Protein AF-A0A9D2P610-F1 (afdb_monomer_lite)

pLDDT: mean 73.9, std 18.73, range [40.88, 97.75]

Foldseek 3Di:
DQLVVQVVVQVVVQVVQVVVCVVVVHDGPGDDRDDPVVVLVVVLLVVLVDPDDLVVSCVVSVDPDCVVSVVSNVVVVDVVNVVVVVVVVVVVVVD

Secondary structure (DSSP, 8-state):
-HHHHHHHHHHHHHHHHHHHHHHHTS---------HHHHHHHHHHHHHHTT--HHHHHHHHT-S-SHHHHHHHHHHS-HHHHHHHHHHHHHHTT-

Radius of gyration: 20.63 Å; chains: 1; bounding box: 45×30×59 Å

InterPro domains:
  IPR002104 Integrase, catalytic domain [PF00589] (20-78)
  IPR002104 Integrase, catalytic domain [PS51898] (1-87)
  IPR011010 DNA breaking-rejoining enzyme, catalytic core [SSF56349] (25-82)
  IPR013762 Integrase-like, catalytic domain superfamily [G3DSA:1.10.443.10] (1-92)

Structure (mmCIF, N/CA/C/O backbone):
data_AF-A0A9D2P610-F1
#
_entry.id   AF-A0A9D2P610-F1
#
loop_
_atom_site.group_PDB
_atom_site.id
_atom_site.type_symbol
_atom_site.label_atom_id
_atom_site.label_alt_id
_atom_site.label_comp_id
_atom_site.label_asym_id
_atom_site.label_entity_id
_atom_site.label_seq_id
_atom_site.pdbx_PDB_ins_code
_atom_site.Cartn_x
_atom_site.Cartn_y
_atom_site.Cartn_z
_atom_site.occupancy
_atom_site.B_iso_or_equiv
_atom_site.auth_seq_id
_atom_site.auth_comp_id
_atom_site.auth_asym_id
_atom_site.auth_atom_id
_atom_site.pdbx_PDB_model_num
ATOM 1 N N . THR A 1 1 ? 8.682 11.841 7.289 1.00 86.38 1 THR A N 1
ATOM 2 C CA . THR A 1 1 ? 9.119 10.983 6.159 1.00 86.38 1 THR A CA 1
ATOM 3 C C . THR A 1 1 ? 7.902 10.353 5.497 1.00 86.38 1 THR A C 1
ATOM 5 O O . THR A 1 1 ? 6.857 10.298 6.133 1.00 86.38 1 THR A O 1
ATOM 8 N N . VAL A 1 2 ? 8.001 9.865 4.253 1.00 89.06 2 VAL A N 1
ATOM 9 C CA . VAL A 1 2 ? 6.859 9.251 3.531 1.00 89.06 2 VAL A CA 1
ATOM 10 C C . VAL A 1 2 ? 6.216 8.110 4.334 1.00 89.06 2 VAL A C 1
ATOM 12 O O . VAL A 1 2 ? 5.002 8.072 4.488 1.00 89.06 2 VAL A O 1
ATOM 15 N N . ASN A 1 3 ? 7.025 7.245 4.954 1.00 90.25 3 ASN A N 1
ATOM 16 C CA . ASN A 1 3 ? 6.527 6.165 5.817 1.00 90.25 3 ASN A CA 1
ATOM 17 C C . ASN A 1 3 ? 5.720 6.663 7.024 1.00 90.25 3 ASN A C 1
ATOM 19 O O . ASN A 1 3 ? 4.776 6.001 7.440 1.00 90.25 3 ASN A O 1
ATOM 23 N N . PHE A 1 4 ? 6.079 7.814 7.593 1.00 93.38 4 PHE A N 1
ATOM 24 C CA . PHE A 1 4 ? 5.328 8.399 8.704 1.00 93.38 4 PHE A CA 1
ATOM 25 C C . PHE A 1 4 ? 3.933 8.847 8.256 1.00 93.38 4 PHE A C 1
ATOM 27 O O . PHE A 1 4 ? 2.949 8.550 8.924 1.00 93.38 4 PHE A O 1
ATOM 34 N N . ILE A 1 5 ? 3.846 9.489 7.088 1.00 95.38 5 ILE A N 1
ATOM 35 C CA . ILE A 1 5 ? 2.569 9.917 6.504 1.00 95.38 5 ILE A CA 1
ATOM 36 C C . ILE A 1 5 ? 1.689 8.695 6.212 1.00 95.38 5 ILE A C 1
ATOM 38 O O . ILE A 1 5 ? 0.541 8.661 6.640 1.00 95.38 5 ILE A O 1
ATOM 42 N N . LEU A 1 6 ? 2.244 7.661 5.568 1.00 94.81 6 LEU A N 1
ATOM 43 C CA . LEU A 1 6 ? 1.520 6.419 5.265 1.00 94.81 6 LEU A CA 1
ATOM 44 C C . LEU A 1 6 ? 0.971 5.740 6.525 1.00 94.81 6 LEU A C 1
ATOM 46 O O . LEU A 1 6 ? -0.185 5.332 6.542 1.00 94.81 6 LEU A O 1
ATOM 50 N N . ARG A 1 7 ? 1.764 5.669 7.603 1.00 94.94 7 ARG A N 1
ATOM 51 C CA . ARG A 1 7 ? 1.302 5.119 8.889 1.00 94.94 7 ARG A CA 1
ATOM 52 C C . ARG A 1 7 ? 0.133 5.909 9.470 1.00 94.94 7 ARG A C 1
ATOM 54 O O . ARG A 1 7 ? -0.810 5.297 9.957 1.00 94.94 7 ARG A O 1
ATOM 61 N N . ASN A 1 8 ? 0.181 7.239 9.407 1.00 96.62 8 ASN A N 1
ATOM 62 C CA . ASN A 1 8 ? -0.903 8.078 9.919 1.00 96.62 8 ASN A CA 1
ATOM 63 C C . ASN A 1 8 ? -2.185 7.924 9.094 1.00 96.62 8 ASN A C 1
ATOM 65 O O . ASN A 1 8 ? -3.263 7.878 9.674 1.00 96.62 8 ASN A O 1
ATOM 69 N N . ILE A 1 9 ? -2.068 7.790 7.770 1.00 96.38 9 ILE A N 1
ATOM 70 C CA . ILE A 1 9 ? -3.213 7.535 6.885 1.00 96.38 9 ILE A CA 1
ATOM 71 C C . ILE A 1 9 ? -3.858 6.184 7.212 1.00 96.38 9 ILE A C 1
ATOM 73 O O . ILE A 1 9 ? -5.065 6.129 7.429 1.00 96.38 9 ILE A O 1
ATOM 77 N N . VAL A 1 10 ? -3.062 5.109 7.299 1.00 96.88 10 VAL A N 1
ATOM 78 C CA . VAL A 1 10 ? -3.565 3.766 7.648 1.00 96.88 10 VAL A CA 1
ATOM 79 C C . VAL A 1 10 ? -4.240 3.782 9.018 1.00 96.88 10 VAL A C 1
ATOM 81 O O . VAL A 1 10 ? -5.329 3.242 9.171 1.00 96.88 10 VAL A O 1
ATOM 84 N N . LYS A 1 11 ? -3.629 4.450 10.003 1.00 96.75 11 LYS A N 1
ATOM 85 C CA . LYS A 1 11 ? -4.203 4.585 11.344 1.00 96.75 11 LYS A CA 1
ATOM 86 C C . LYS A 1 11 ? -5.556 5.303 11.314 1.00 96.75 11 LYS A C 1
ATOM 88 O O . LYS A 1 11 ? -6.514 4.773 11.860 1.00 96.75 11 LYS A O 1
ATOM 93 N N . ALA A 1 12 ? -5.632 6.465 10.665 1.00 97.38 12 ALA A N 1
ATOM 94 C CA . ALA A 1 12 ? -6.860 7.252 10.592 1.00 97.38 12 ALA A CA 1
ATOM 95 C C . ALA A 1 12 ? -7.995 6.479 9.901 1.00 97.38 12 ALA A C 1
ATOM 97 O O . ALA A 1 12 ? -9.115 6.453 10.404 1.00 97.38 12 ALA A O 1
ATOM 98 N N . TYR A 1 13 ? -7.691 5.793 8.794 1.00 97.75 13 TYR A N 1
ATOM 99 C CA . TYR A 1 13 ? -8.666 4.945 8.110 1.00 97.75 13 TYR A CA 1
ATOM 100 C C . TYR A 1 13 ? -9.141 3.794 9.002 1.00 97.75 13 TYR A C 1
ATOM 102 O O . TYR A 1 13 ? -10.342 3.577 9.118 1.00 97.75 13 TYR A O 1
ATOM 110 N N . ASN A 1 14 ? -8.224 3.068 9.652 1.00 97.50 14 ASN A N 1
ATOM 111 C CA . ASN A 1 14 ? -8.588 1.924 10.492 1.00 97.50 14 ASN A CA 1
ATOM 112 C C . ASN A 1 14 ? -9.417 2.358 11.710 1.00 97.50 14 ASN A C 1
ATOM 114 O O . ASN A 1 14 ? -10.321 1.637 12.124 1.00 97.50 14 ASN A O 1
ATOM 118 N N . GLU A 1 15 ? -9.150 3.535 12.280 1.00 97.38 15 GLU A N 1
ATOM 119 C CA . GLU A 1 15 ? -9.974 4.111 13.349 1.00 97.38 15 GLU A CA 1
ATOM 120 C C . GLU A 1 15 ? -11.401 4.414 12.861 1.00 97.38 15 GLU A C 1
ATOM 122 O O . GLU A 1 15 ? -12.368 3.982 13.491 1.00 97.38 15 GLU A O 1
ATOM 127 N N . GLU A 1 16 ? -11.548 5.083 11.713 1.00 97.44 16 GLU A N 1
ATOM 128 C CA . GLU A 1 16 ? -12.858 5.378 11.116 1.00 97.44 16 GLU A CA 1
ATOM 129 C C . GLU A 1 16 ? -13.631 4.100 10.756 1.00 97.44 16 GLU A C 1
ATOM 131 O O . GLU A 1 16 ? -14.826 3.969 11.041 1.00 97.44 16 GLU A O 1
ATOM 136 N N . GLU A 1 17 ? -12.939 3.136 10.155 1.00 97.50 17 GLU A N 1
ATOM 137 C CA . GLU A 1 17 ? -13.498 1.860 9.734 1.00 97.50 17 GLU A CA 1
ATOM 138 C C . GLU A 1 17 ? -13.979 1.026 10.922 1.00 97.50 17 GLU A C 1
ATOM 140 O O . GLU A 1 17 ? -15.061 0.444 10.865 1.00 97.50 17 GLU A O 1
ATOM 145 N N . ASN A 1 18 ? -13.240 1.025 12.031 1.00 96.75 18 ASN A N 1
ATOM 146 C CA . ASN A 1 18 ? -13.665 0.354 13.255 1.00 96.75 18 ASN A CA 1
ATOM 147 C C . ASN A 1 18 ? -14.963 0.954 13.815 1.00 96.75 18 ASN A C 1
ATOM 149 O O . ASN A 1 18 ? -15.870 0.216 14.211 1.00 96.75 18 ASN A O 1
ATOM 153 N N . GLU A 1 19 ? -15.100 2.280 13.816 1.00 97.38 19 GLU A N 1
ATOM 154 C CA . GLU A 1 19 ? -16.332 2.940 14.260 1.00 97.38 19 GLU A CA 1
ATOM 155 C C . GLU A 1 19 ? -17.506 2.692 13.298 1.00 97.38 19 GLU A C 1
ATOM 157 O O . GLU A 1 19 ? -18.645 2.475 13.726 1.00 97.38 19 GLU A O 1
ATOM 162 N N . ARG A 1 20 ? -17.251 2.660 11.986 1.00 97.44 20 ARG A N 1
ATOM 163 C CA . ARG A 1 20 ? -18.251 2.289 10.974 1.00 97.44 20 ARG A CA 1
ATOM 164 C C . ARG A 1 20 ? -18.714 0.839 11.136 1.00 97.44 20 ARG A C 1
ATOM 166 O O . ARG A 1 20 ? -19.916 0.598 11.233 1.00 97.44 20 ARG A O 1
ATOM 173 N N . ALA A 1 21 ? -17.784 -0.101 11.260 1.00 97.19 21 ALA A N 1
ATOM 174 C CA . ALA A 1 21 ? -18.077 -1.521 11.406 1.00 97.19 21 ALA A CA 1
ATOM 175 C C . ALA A 1 21 ? -18.892 -1.826 12.674 1.00 97.19 21 ALA A C 1
ATOM 177 O O . ALA A 1 21 ? -19.835 -2.618 12.620 1.00 97.19 21 ALA A O 1
ATOM 178 N N . LYS A 1 22 ? -18.608 -1.137 13.793 1.00 96.62 22 LYS A N 1
ATOM 179 C CA . LYS A 1 22 ? -19.417 -1.218 15.024 1.00 96.62 22 LYS A CA 1
ATOM 180 C C . LYS A 1 22 ? -20.861 -0.769 14.798 1.00 96.62 22 LYS A C 1
ATOM 182 O O . LYS A 1 22 ? -21.783 -1.465 15.224 1.00 96.62 22 LYS A O 1
ATOM 187 N N . ARG A 1 23 ? -21.067 0.370 14.122 1.00 96.69 23 ARG A N 1
ATOM 188 C CA . ARG A 1 23 ? -22.412 0.895 13.808 1.00 96.69 23 ARG A CA 1
ATOM 189 C C . ARG A 1 23 ? -23.199 -0.056 12.909 1.00 96.69 23 ARG A C 1
ATOM 191 O O . ARG A 1 23 ? -24.384 -0.273 13.136 1.00 96.69 23 ARG A O 1
ATOM 198 N N . GLU A 1 24 ? -22.523 -0.658 11.940 1.00 97.12 24 GLU A N 1
ATOM 199 C CA . GLU A 1 24 ? -23.107 -1.588 10.967 1.00 97.12 24 GLU A CA 1
ATOM 200 C C . GLU A 1 24 ? -23.171 -3.042 11.470 1.00 97.12 24 GLU A C 1
ATOM 202 O O . GLU A 1 24 ? -23.689 -3.911 10.773 1.00 97.12 24 GLU A O 1
ATOM 207 N N . ARG A 1 25 ? -22.675 -3.324 12.686 1.00 96.00 25 ARG A N 1
ATOM 208 C CA . ARG A 1 25 ? -22.582 -4.672 13.282 1.00 96.00 25 ARG A CA 1
ATOM 209 C C . ARG A 1 25 ? -21.888 -5.694 12.374 1.00 96.00 25 ARG A C 1
ATOM 211 O O . ARG A 1 25 ? -22.252 -6.871 12.356 1.00 96.00 25 ARG A O 1
ATOM 218 N N . ARG A 1 26 ? -20.865 -5.254 11.646 1.00 97.50 26 ARG A N 1
ATOM 219 C CA . ARG A 1 26 ? -20.022 -6.108 10.802 1.00 97.50 26 ARG A CA 1
ATOM 220 C C . ARG A 1 26 ? -18.594 -6.160 11.331 1.00 97.50 26 ARG A C 1
ATOM 222 O O . ARG A 1 26 ? -18.220 -5.422 12.241 1.00 97.50 26 ARG A O 1
ATOM 229 N N . LYS A 1 27 ? -17.787 -7.050 10.756 1.00 96.19 27 LYS A N 1
ATOM 230 C CA . LYS A 1 27 ? -16.344 -7.070 11.015 1.00 96.19 27 LYS A CA 1
ATOM 231 C C . LYS A 1 27 ? -15.675 -5.876 10.315 1.00 96.19 27 LYS A C 1
ATOM 233 O O . LYS A 1 27 ? -16.090 -5.561 9.198 1.00 96.19 27 LYS A O 1
ATOM 238 N N . PRO A 1 28 ? -14.682 -5.230 10.949 1.00 96.12 28 PRO A N 1
ATOM 239 C CA . PRO A 1 28 ? -13.929 -4.146 10.332 1.00 96.12 28 PRO A CA 1
ATOM 240 C C . PRO A 1 28 ? -13.040 -4.665 9.197 1.00 96.12 28 PRO A C 1
ATOM 242 O O . PRO A 1 28 ? -12.435 -5.732 9.302 1.00 96.12 28 PRO A O 1
ATOM 245 N N . GLU A 1 29 ? -12.970 -3.891 8.120 1.00 96.69 29 GLU A N 1
ATOM 246 C CA . GLU A 1 29 ? -12.117 -4.112 6.953 1.00 96.69 29 GLU A CA 1
ATOM 247 C C . GLU A 1 29 ? -10.901 -3.186 7.027 1.00 96.69 29 GLU A C 1
ATOM 249 O O . GLU A 1 29 ? -10.823 -2.149 6.373 1.00 96.69 29 GLU A O 1
ATOM 254 N N . GLU A 1 30 ? -9.951 -3.538 7.888 1.00 95.88 30 GLU A N 1
ATOM 255 C CA . GLU A 1 30 ? -8.777 -2.706 8.141 1.00 95.88 30 GLU A CA 1
ATOM 256 C C . GLU A 1 30 ? -7.787 -2.717 6.970 1.00 95.88 30 GLU A C 1
ATOM 258 O O . GLU A 1 30 ? -7.524 -3.746 6.339 1.00 95.88 30 GLU A O 1
ATOM 263 N N . LEU A 1 31 ? -7.158 -1.567 6.725 1.00 95.75 31 LEU A N 1
ATOM 264 C CA . LEU A 1 31 ? -6.009 -1.493 5.841 1.00 95.75 31 LEU A CA 1
ATOM 265 C C . LEU A 1 31 ? -4.805 -2.203 6.474 1.00 95.75 31 LEU A C 1
ATOM 267 O O . LEU A 1 31 ? -4.511 -2.002 7.662 1.00 95.75 31 LEU A O 1
ATOM 271 N N . PRO 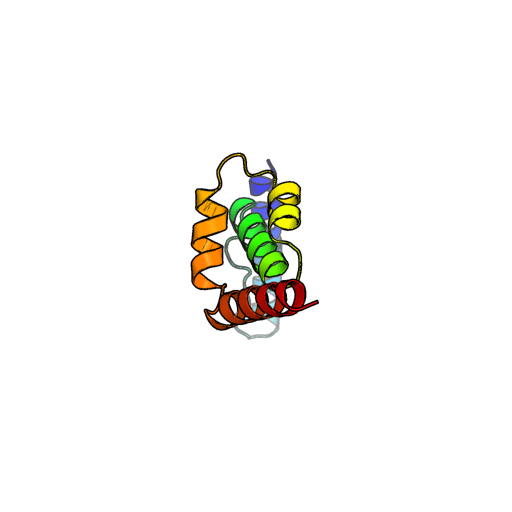A 1 32 ? -4.056 -2.981 5.673 1.00 94.12 32 PRO A N 1
ATOM 272 C CA . PRO A 1 32 ? -2.839 -3.629 6.129 1.00 94.12 32 PRO A CA 1
ATOM 273 C C . PRO A 1 32 ? -1.715 -2.608 6.349 1.00 94.12 32 PRO A C 1
ATOM 275 O O . PRO A 1 32 ? -1.814 -1.424 6.019 1.00 94.12 32 PRO A O 1
ATOM 278 N N . HIS A 1 33 ? -0.585 -3.081 6.872 1.00 92.56 33 HIS A N 1
ATOM 279 C CA . HIS A 1 33 ? 0.608 -2.253 6.983 1.00 92.56 33 HIS A CA 1
ATOM 280 C C . HIS A 1 33 ? 1.135 -1.837 5.600 1.00 92.56 33 HIS A C 1
ATOM 282 O O . HIS A 1 33 ? 1.534 -2.680 4.798 1.00 92.56 33 HIS A O 1
ATOM 288 N N . ILE A 1 34 ? 1.207 -0.526 5.352 1.00 93.38 34 ILE A N 1
ATOM 289 C CA . ILE A 1 34 ? 1.749 0.048 4.115 1.00 93.38 34 ILE A CA 1
ATOM 290 C C . ILE A 1 34 ? 3.044 0.806 4.423 1.00 93.38 34 ILE A C 1
ATOM 292 O O . ILE A 1 34 ? 3.133 1.585 5.375 1.00 93.38 34 ILE A O 1
ATOM 296 N N . SER A 1 35 ? 4.052 0.609 3.574 1.00 91.50 35 SER A N 1
ATOM 297 C CA . SER A 1 35 ? 5.298 1.376 3.583 1.00 91.50 35 SER A CA 1
ATOM 298 C C . SER A 1 35 ? 5.674 1.812 2.170 1.00 91.50 35 SER A C 1
ATOM 300 O O . SER A 1 35 ? 5.269 1.196 1.184 1.00 91.50 35 SER A O 1
ATOM 302 N N . ALA A 1 36 ? 6.502 2.847 2.058 1.00 86.56 36 ALA A N 1
ATOM 303 C CA . ALA A 1 36 ? 7.034 3.321 0.784 1.00 86.56 36 ALA A CA 1
ATOM 304 C C . ALA A 1 36 ? 7.794 2.217 0.028 1.00 86.56 36 ALA A C 1
ATOM 306 O O . ALA A 1 36 ? 7.779 2.187 -1.199 1.00 86.56 36 ALA A O 1
ATOM 307 N N . HIS A 1 37 ? 8.421 1.282 0.750 1.00 85.94 37 HIS A N 1
ATOM 308 C CA . HIS A 1 37 ? 9.105 0.140 0.147 1.00 85.94 37 HIS A CA 1
ATOM 309 C C . HIS A 1 37 ? 8.117 -0.863 -0.469 1.00 85.94 37 HIS A C 1
ATOM 311 O O . HIS A 1 37 ? 8.321 -1.302 -1.596 1.00 85.94 37 HIS A O 1
ATOM 317 N N . ILE A 1 38 ? 7.008 -1.158 0.220 1.00 85.75 38 ILE A N 1
ATOM 318 C CA . ILE A 1 38 ? 5.933 -2.023 -0.299 1.00 85.75 38 ILE A CA 1
ATOM 319 C C . ILE A 1 38 ? 5.289 -1.398 -1.544 1.00 85.75 38 ILE A C 1
ATOM 321 O O . ILE A 1 38 ? 5.057 -2.088 -2.536 1.00 85.75 38 ILE A O 1
ATOM 325 N N . LEU A 1 39 ? 5.051 -0.083 -1.525 1.00 85.75 39 LEU A N 1
ATOM 326 C CA . LEU A 1 39 ? 4.503 0.633 -2.680 1.00 85.75 39 LEU A CA 1
ATOM 327 C C . LEU A 1 39 ? 5.455 0.594 -3.880 1.00 85.75 39 LEU A C 1
ATOM 329 O O . LEU A 1 39 ? 5.005 0.371 -5.001 1.00 85.75 39 LEU A O 1
ATOM 333 N N . ARG A 1 40 ? 6.768 0.740 -3.652 1.00 82.00 40 ARG A N 1
ATOM 334 C CA . ARG A 1 40 ? 7.787 0.598 -4.703 1.00 82.00 40 ARG A CA 1
ATOM 335 C C . ARG A 1 40 ? 7.769 -0.802 -5.319 1.00 82.00 40 ARG A C 1
ATOM 337 O O . ARG A 1 40 ? 7.771 -0.913 -6.539 1.00 82.00 40 ARG A O 1
ATOM 344 N N . HIS A 1 41 ? 7.704 -1.855 -4.504 1.00 82.31 41 HIS A N 1
ATOM 345 C CA . HIS A 1 41 ? 7.584 -3.229 -5.011 1.00 82.31 41 HIS A CA 1
ATOM 346 C C . HIS A 1 41 ? 6.304 -3.437 -5.817 1.00 82.31 41 HIS A C 1
ATOM 348 O O . HIS A 1 41 ? 6.362 -3.946 -6.929 1.00 82.31 41 HIS A O 1
ATOM 354 N N . THR A 1 42 ? 5.171 -2.947 -5.313 1.00 82.12 42 THR A N 1
ATOM 355 C CA . THR A 1 42 ? 3.878 -3.037 -6.013 1.00 82.12 42 THR A CA 1
ATOM 356 C C . THR A 1 42 ? 3.920 -2.333 -7.371 1.00 82.12 42 THR A C 1
ATOM 358 O O . THR A 1 42 ? 3.431 -2.866 -8.365 1.00 82.12 42 THR A O 1
ATOM 361 N N . ALA A 1 43 ? 4.525 -1.143 -7.435 1.00 79.19 43 ALA A N 1
ATOM 362 C CA . ALA A 1 43 ? 4.705 -0.410 -8.686 1.00 79.19 43 ALA A CA 1
ATOM 363 C C . ALA A 1 43 ? 5.602 -1.178 -9.670 1.00 79.19 43 ALA A C 1
ATOM 365 O O . ALA A 1 43 ? 5.287 -1.241 -10.855 1.00 79.19 43 ALA A O 1
ATOM 366 N N . CYS A 1 44 ? 6.675 -1.805 -9.177 1.00 71.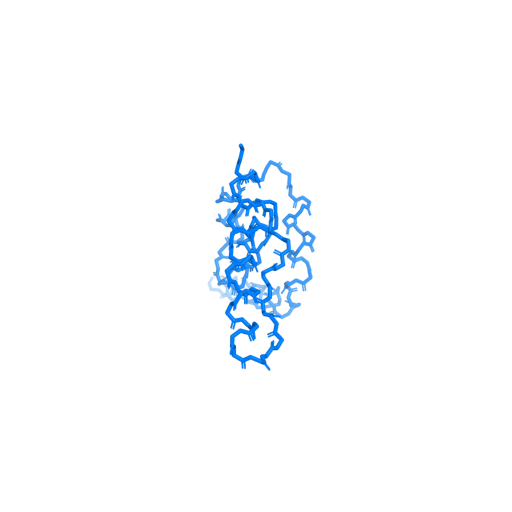81 44 CYS A N 1
ATOM 367 C CA . CYS A 1 44 ? 7.570 -2.638 -9.978 1.00 71.81 44 CYS A CA 1
ATOM 368 C C . CYS A 1 44 ? 6.831 -3.817 -10.624 1.00 71.81 44 CYS A C 1
ATOM 370 O O . CYS A 1 44 ? 6.915 -3.997 -11.835 1.00 71.81 44 CYS A O 1
ATOM 372 N N . THR A 1 45 ? 6.071 -4.579 -9.829 1.00 75.31 45 THR A N 1
ATOM 373 C CA . THR A 1 45 ? 5.290 -5.728 -10.311 1.00 75.31 45 THR A CA 1
ATOM 374 C C . THR A 1 45 ? 4.276 -5.302 -11.368 1.00 75.31 45 THR A C 1
ATOM 376 O O . THR A 1 45 ? 4.245 -5.886 -12.443 1.00 75.31 45 THR A O 1
ATOM 379 N N . ARG A 1 46 ? 3.516 -4.225 -11.127 1.00 76.75 46 ARG A N 1
ATOM 380 C CA . ARG A 1 46 ? 2.533 -3.723 -12.104 1.00 76.75 46 ARG A CA 1
ATOM 381 C C . ARG A 1 46 ? 3.169 -3.251 -13.411 1.00 76.75 46 ARG A C 1
ATOM 383 O O . ARG A 1 46 ?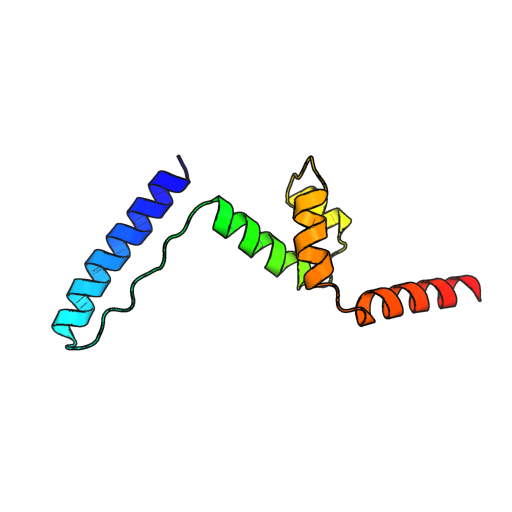 2.592 -3.449 -14.472 1.00 76.75 46 ARG A O 1
ATOM 390 N N . MET A 1 47 ? 4.348 -2.630 -13.346 1.00 70.50 47 MET A N 1
ATOM 391 C CA . MET A 1 47 ? 5.096 -2.243 -14.548 1.00 70.50 47 MET A CA 1
ATOM 392 C C . MET A 1 47 ? 5.652 -3.456 -15.302 1.00 70.50 47 MET A C 1
ATOM 394 O O . MET A 1 47 ? 5.698 -3.432 -16.527 1.00 70.50 47 MET A O 1
ATOM 398 N N . ALA A 1 48 ? 6.043 -4.516 -14.591 1.00 65.25 48 ALA A N 1
ATOM 399 C CA . ALA A 1 48 ? 6.483 -5.773 -15.194 1.00 65.25 48 ALA A CA 1
ATOM 400 C C . ALA A 1 48 ? 5.338 -6.557 -15.868 1.00 65.25 48 ALA A C 1
ATOM 402 O O . ALA A 1 48 ? 5.575 -7.266 -16.844 1.00 65.25 48 ALA A O 1
ATOM 403 N N . GLU A 1 49 ? 4.113 -6.437 -15.348 1.00 68.06 49 GLU A N 1
ATOM 404 C CA . GLU A 1 49 ? 2.898 -7.031 -15.928 1.00 68.06 49 GLU A CA 1
ATOM 405 C C . GLU A 1 49 ? 2.459 -6.333 -17.223 1.00 68.06 49 GLU A C 1
ATOM 407 O O . GLU A 1 49 ? 1.819 -6.945 -18.077 1.00 68.06 49 GLU A O 1
ATOM 412 N N . THR A 1 50 ? 2.811 -5.058 -17.396 1.00 66.19 50 THR A N 1
ATOM 413 C CA . THR A 1 50 ? 2.630 -4.353 -18.667 1.00 66.19 50 THR A CA 1
ATOM 414 C C . THR A 1 50 ? 3.759 -4.708 -19.629 1.00 66.19 50 THR A C 1
ATOM 416 O O . THR A 1 50 ? 4.893 -4.896 -19.202 1.00 66.19 50 THR A O 1
ATOM 419 N N . ASP A 1 51 ? 3.479 -4.778 -20.933 1.00 60.97 51 ASP A N 1
ATOM 420 C CA . ASP A 1 51 ? 4.439 -5.170 -21.985 1.00 60.97 51 ASP A CA 1
ATOM 421 C C . ASP A 1 51 ? 5.511 -4.082 -22.261 1.00 60.97 51 ASP A C 1
ATOM 423 O O . ASP A 1 51 ? 5.901 -3.813 -23.394 1.00 60.97 51 ASP A O 1
ATOM 427 N N . LEU A 1 52 ? 5.946 -3.390 -21.205 1.00 59.91 52 LEU A N 1
ATOM 428 C CA . LEU A 1 52 ? 6.981 -2.371 -21.211 1.00 59.91 52 LEU A CA 1
ATOM 429 C C . LEU A 1 52 ? 8.358 -3.026 -21.310 1.00 59.91 52 LEU A C 1
ATOM 431 O O . LEU A 1 52 ? 8.659 -4.009 -20.630 1.00 59.91 52 LEU A O 1
ATOM 435 N N . ASP A 1 53 ? 9.219 -2.415 -22.123 1.00 63.12 53 ASP A N 1
ATOM 436 C CA . ASP A 1 53 ? 10.631 -2.767 -22.204 1.00 63.12 53 ASP A CA 1
ATOM 437 C C . ASP A 1 53 ? 11.269 -2.669 -20.808 1.00 63.12 53 ASP A C 1
ATOM 439 O O . ASP A 1 53 ? 11.197 -1.650 -20.112 1.00 63.12 53 ASP A O 1
ATOM 443 N N . MET A 1 54 ? 11.911 -3.757 -20.395 1.00 58.47 54 MET A N 1
ATOM 444 C CA . MET A 1 54 ? 12.518 -3.923 -19.079 1.00 58.47 54 MET A CA 1
ATOM 445 C C . MET A 1 54 ? 13.570 -2.845 -18.764 1.00 58.47 54 MET A C 1
ATOM 447 O O . MET A 1 54 ? 13.731 -2.461 -17.602 1.00 58.47 54 MET A O 1
ATOM 451 N N . LYS A 1 55 ? 14.243 -2.290 -19.782 1.00 59.06 55 LYS A N 1
ATOM 452 C CA . LYS A 1 55 ? 15.181 -1.170 -19.611 1.00 59.06 55 LYS A CA 1
ATOM 453 C C . LYS A 1 55 ? 14.467 0.124 -19.227 1.00 59.06 55 LYS A C 1
ATOM 455 O O . LYS A 1 55 ? 15.012 0.914 -18.455 1.00 59.06 55 LYS A O 1
ATOM 460 N N . VAL A 1 56 ? 13.242 0.328 -19.711 1.00 64.44 56 VAL A N 1
ATOM 461 C CA . VAL A 1 56 ? 12.409 1.487 -19.358 1.00 64.44 56 VAL A CA 1
ATOM 462 C C . VAL A 1 56 ? 11.949 1.374 -17.909 1.00 64.44 56 VAL A C 1
ATOM 464 O O . VAL A 1 56 ? 12.091 2.334 -17.153 1.00 64.44 56 VAL A O 1
ATOM 467 N N . VAL A 1 57 ? 11.492 0.195 -17.474 1.00 64.19 57 VAL A N 1
ATOM 468 C CA . VAL A 1 57 ? 11.084 -0.005 -16.072 1.00 64.19 57 VAL A CA 1
ATOM 469 C C . VAL A 1 57 ? 12.272 0.160 -15.119 1.00 64.19 57 VAL A C 1
ATOM 471 O O . VAL A 1 57 ? 12.147 0.801 -14.075 1.00 64.19 57 VAL A O 1
ATOM 474 N N . GLN A 1 58 ? 13.454 -0.333 -15.494 1.00 61.91 58 GLN A N 1
ATOM 475 C CA . GLN A 1 58 ? 14.681 -0.142 -14.718 1.00 61.91 58 GLN A CA 1
ATOM 476 C C . GLN A 1 58 ? 15.062 1.340 -14.576 1.00 61.91 58 GLN A C 1
ATOM 478 O O . GLN A 1 58 ? 15.401 1.780 -13.472 1.00 61.91 58 GLN A O 1
ATOM 483 N N . TYR A 1 59 ? 14.991 2.103 -15.671 1.00 63.78 59 TYR A N 1
ATOM 484 C CA . TYR A 1 59 ? 15.276 3.537 -15.677 1.00 63.78 59 TYR A CA 1
ATOM 485 C C . TYR A 1 59 ? 14.293 4.312 -14.790 1.00 63.78 59 TYR A C 1
ATOM 487 O O . TYR A 1 59 ? 14.715 5.095 -13.940 1.00 63.78 59 TYR A O 1
ATOM 495 N N . VAL A 1 60 ? 12.992 4.029 -14.913 1.00 65.31 60 VAL A N 1
ATOM 496 C CA . VAL A 1 60 ? 11.928 4.661 -14.112 1.00 65.31 60 VAL A CA 1
ATOM 497 C C . VAL A 1 60 ? 12.075 4.349 -12.621 1.00 65.31 60 VAL A C 1
ATOM 499 O O . VAL A 1 60 ? 11.848 5.211 -11.774 1.00 65.31 60 VAL A O 1
ATOM 502 N N . MET A 1 61 ? 12.491 3.130 -12.278 1.00 64.69 61 MET A N 1
ATOM 503 C CA . MET A 1 61 ? 12.616 2.696 -10.887 1.00 64.69 61 MET A CA 1
ATOM 504 C C . MET A 1 61 ? 13.898 3.199 -10.200 1.00 64.69 61 MET A C 1
ATOM 506 O O . MET A 1 61 ? 14.005 3.112 -8.972 1.00 64.69 61 MET A O 1
ATOM 510 N N . GLY A 1 62 ? 14.879 3.715 -10.950 1.00 59.12 62 GLY A N 1
ATOM 511 C CA . GLY A 1 62 ? 16.100 4.316 -10.399 1.00 59.12 62 GLY A CA 1
ATOM 512 C C . GLY A 1 62 ? 16.981 3.339 -9.610 1.00 59.12 62 GLY A C 1
ATOM 513 O O . GLY A 1 62 ? 17.619 3.723 -8.629 1.00 59.12 62 GLY A O 1
ATOM 514 N N . HIS A 1 63 ? 16.976 2.049 -9.966 1.00 58.56 63 HIS A N 1
ATOM 515 C CA . HIS A 1 63 ? 17.811 1.042 -9.307 1.00 58.56 63 HIS A CA 1
ATOM 516 C C . HIS A 1 63 ? 19.256 1.152 -9.812 1.00 58.56 63 HIS A C 1
ATOM 518 O O . HIS A 1 63 ? 19.529 0.852 -10.969 1.00 58.56 63 HIS A O 1
ATOM 524 N N . ALA A 1 64 ? 20.196 1.502 -8.928 1.00 49.44 64 ALA A N 1
ATOM 525 C CA . ALA A 1 64 ? 21.629 1.340 -9.197 1.00 49.44 64 ALA A CA 1
ATOM 526 C C . ALA A 1 64 ? 22.064 -0.142 -9.198 1.00 49.44 64 ALA A C 1
ATOM 528 O O . ALA A 1 64 ? 23.139 -0.466 -9.691 1.00 49.44 64 ALA A O 1
ATOM 529 N N . ASN A 1 65 ? 21.242 -1.043 -8.640 1.00 46.84 65 ASN A N 1
ATOM 530 C CA . ASN A 1 65 ? 21.558 -2.460 -8.480 1.00 46.84 65 ASN A CA 1
ATOM 531 C C . ASN A 1 65 ? 20.462 -3.351 -9.095 1.00 46.84 65 ASN A C 1
ATOM 533 O O . ASN A 1 65 ? 19.289 -3.260 -8.722 1.00 46.84 65 ASN A O 1
ATOM 537 N N . ILE A 1 66 ? 20.875 -4.193 -10.046 1.00 51.31 66 ILE A N 1
ATOM 538 C CA . ILE A 1 66 ? 20.040 -5.059 -10.891 1.00 51.31 66 ILE A CA 1
ATOM 539 C C . ILE A 1 66 ? 19.357 -6.188 -10.098 1.00 51.31 66 ILE A C 1
ATOM 541 O O . ILE A 1 66 ? 18.319 -6.686 -10.524 1.00 51.31 66 ILE A O 1
ATOM 545 N N . SER A 1 67 ? 19.897 -6.575 -8.936 1.00 49.47 67 SER A N 1
ATOM 546 C CA . SER A 1 67 ? 19.521 -7.826 -8.262 1.00 49.47 67 SER A CA 1
ATOM 547 C C . SER A 1 67 ? 18.062 -7.871 -7.798 1.00 49.47 67 SER A C 1
ATOM 549 O O . SER A 1 67 ? 17.408 -8.886 -7.987 1.00 49.47 67 SER A O 1
ATOM 551 N N . VAL A 1 68 ? 17.505 -6.766 -7.285 1.00 53.91 68 VAL A N 1
ATOM 552 C CA . VAL A 1 68 ? 16.095 -6.723 -6.829 1.00 53.91 68 VAL A CA 1
ATOM 553 C C . VAL A 1 68 ? 15.118 -6.719 -8.007 1.00 53.91 68 VAL A C 1
ATOM 555 O O . VAL A 1 68 ? 14.036 -7.293 -7.922 1.00 53.91 68 VAL A O 1
ATOM 558 N N . THR A 1 69 ? 15.501 -6.088 -9.120 1.00 53.56 69 THR A N 1
ATOM 559 C CA . THR A 1 69 ? 14.695 -6.101 -10.344 1.00 53.56 69 THR A CA 1
ATOM 560 C C . THR A 1 69 ? 14.739 -7.497 -10.964 1.00 53.56 69 THR A C 1
ATOM 562 O O . THR A 1 69 ? 13.705 -8.049 -11.289 1.00 53.56 69 THR A O 1
ATOM 565 N N . MET A 1 70 ? 15.899 -8.144 -11.048 1.00 53.84 70 MET A N 1
ATOM 566 C CA . MET A 1 70 ? 16.017 -9.454 -11.696 1.00 53.84 70 MET A CA 1
ATOM 567 C C . MET A 1 70 ? 15.341 -10.593 -10.910 1.00 53.84 70 MET A C 1
ATOM 569 O O . MET A 1 70 ? 14.781 -11.496 -11.522 1.00 53.84 70 MET A O 1
ATOM 573 N N . GLU A 1 71 ? 15.343 -10.558 -9.574 1.00 53.09 71 GLU A N 1
ATOM 574 C CA . GLU A 1 71 ? 14.768 -11.628 -8.738 1.00 53.09 71 GLU A CA 1
ATOM 575 C C . GLU A 1 71 ? 13.230 -11.656 -8.796 1.00 53.09 71 GLU A C 1
ATOM 577 O O . GLU A 1 71 ? 12.628 -12.716 -8.964 1.00 53.09 71 GLU A O 1
ATOM 582 N N . VAL A 1 72 ? 12.590 -10.479 -8.765 1.00 55.38 72 VAL A N 1
ATOM 583 C CA . VAL A 1 72 ? 11.136 -10.340 -8.965 1.00 55.38 72 VAL A CA 1
ATOM 584 C C . VAL A 1 72 ? 10.754 -10.698 -10.405 1.00 55.38 72 VAL A C 1
ATOM 586 O O . VAL A 1 72 ? 9.739 -11.352 -10.634 1.00 55.38 72 VAL A O 1
ATOM 589 N N . TYR A 1 73 ? 11.587 -10.330 -11.383 1.00 52.75 73 TYR A N 1
ATOM 590 C CA . TYR A 1 73 ? 11.313 -10.610 -12.789 1.00 52.75 73 TYR A CA 1
ATOM 591 C C . TYR A 1 73 ? 11.530 -12.077 -13.151 1.00 52.75 73 TYR A C 1
ATOM 593 O O . TYR A 1 73 ? 10.713 -12.603 -13.889 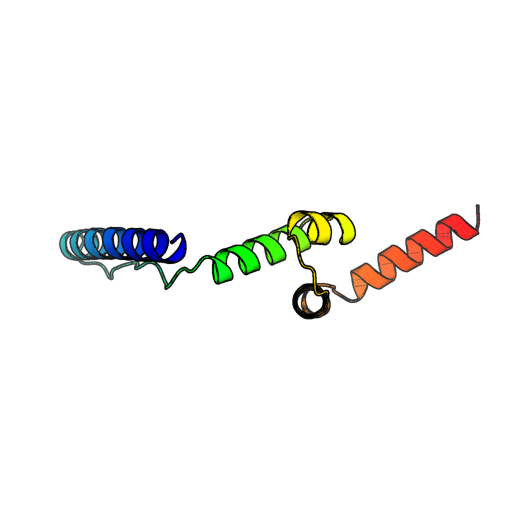1.00 52.75 73 TYR A O 1
ATOM 601 N N . ASN A 1 74 ? 12.529 -12.790 -12.624 1.00 52.12 74 ASN A N 1
ATOM 602 C CA . ASN A 1 74 ? 12.701 -14.225 -12.904 1.00 52.12 74 ASN A CA 1
ATOM 603 C C . ASN A 1 74 ? 11.493 -15.063 -12.460 1.00 52.12 74 ASN A C 1
ATOM 605 O O . ASN A 1 74 ? 11.215 -16.097 -13.060 1.00 52.12 74 ASN A O 1
ATOM 609 N N . HIS A 1 75 ? 10.753 -14.611 -11.444 1.00 56.84 75 HIS A N 1
ATOM 610 C CA . HIS A 1 75 ? 9.521 -15.268 -11.013 1.00 56.84 75 HIS A CA 1
ATOM 611 C C . HIS A 1 75 ? 8.304 -14.909 -11.895 1.00 56.84 75 HIS A C 1
ATOM 613 O O . HIS A 1 75 ? 7.365 -15.696 -11.993 1.00 56.84 75 HIS A O 1
ATOM 619 N N . ILE A 1 76 ? 8.288 -13.726 -12.522 1.00 52.94 76 ILE A N 1
ATOM 620 C CA . ILE A 1 76 ? 7.166 -13.227 -13.350 1.00 52.94 76 ILE A CA 1
ATOM 621 C C . ILE A 1 76 ? 7.380 -13.517 -14.845 1.00 52.94 76 ILE A C 1
ATOM 623 O O . ILE A 1 76 ? 6.422 -13.643 -15.608 1.00 52.94 76 ILE A O 1
ATOM 627 N N . THR A 1 77 ? 8.634 -13.628 -15.281 1.00 51.62 77 THR A N 1
ATOM 628 C CA . THR A 1 77 ? 9.009 -13.903 -16.669 1.00 51.62 77 THR A CA 1
ATOM 629 C C . THR A 1 77 ? 8.775 -15.377 -16.938 1.00 51.62 77 THR A C 1
ATOM 631 O O . THR A 1 77 ? 9.667 -16.215 -16.857 1.00 51.62 77 THR A O 1
ATOM 634 N N . ASP A 1 78 ? 7.522 -15.678 -17.232 1.00 54.81 78 ASP A N 1
ATOM 635 C CA . ASP A 1 78 ? 7.084 -16.951 -17.756 1.00 54.81 78 ASP A CA 1
ATOM 636 C C . ASP A 1 78 ? 7.992 -17.338 -18.938 1.00 54.81 78 ASP A C 1
ATOM 638 O O . ASP A 1 78 ? 8.262 -16.509 -19.813 1.00 54.81 78 ASP A O 1
ATOM 642 N N . ARG A 1 79 ? 8.509 -18.574 -18.956 1.00 52.94 79 ARG A N 1
ATOM 643 C CA . ARG A 1 79 ? 9.473 -19.075 -19.966 1.00 52.94 79 ARG A CA 1
ATOM 644 C C . ARG A 1 79 ? 8.990 -18.803 -21.400 1.00 52.94 79 ARG A C 1
ATOM 646 O O . ARG A 1 79 ? 9.786 -18.517 -22.292 1.00 52.94 79 ARG A O 1
ATOM 653 N N . SER A 1 80 ? 7.666 -18.752 -21.556 1.00 52.97 80 SER A N 1
ATOM 654 C CA . SER A 1 80 ? 6.931 -18.370 -22.759 1.00 52.97 80 SER A CA 1
ATOM 655 C C . SER A 1 80 ? 7.267 -16.969 -23.307 1.00 52.97 80 SER A C 1
ATOM 657 O O . SER A 1 80 ? 7.218 -16.767 -24.519 1.00 52.97 80 SER A O 1
ATOM 659 N N . ARG A 1 81 ? 7.623 -15.983 -22.467 1.00 55.50 81 ARG A N 1
ATOM 660 C CA . ARG A 1 81 ? 8.048 -14.637 -22.913 1.00 55.50 81 ARG A CA 1
ATOM 661 C C . ARG A 1 81 ? 9.445 -14.658 -23.521 1.00 55.50 81 ARG A C 1
ATOM 663 O O . ARG A 1 81 ? 9.648 -14.034 -24.556 1.00 55.50 81 ARG A O 1
ATOM 670 N N . ILE A 1 82 ? 10.374 -15.397 -22.913 1.00 56.28 82 ILE A N 1
ATOM 671 C CA . ILE A 1 82 ? 11.740 -15.550 -23.435 1.00 56.28 82 ILE A CA 1
ATOM 672 C C . ILE A 1 82 ? 11.688 -16.257 -24.792 1.00 56.28 82 ILE A C 1
ATOM 674 O O . ILE A 1 82 ? 12.285 -15.786 -25.753 1.00 56.28 82 ILE A O 1
ATOM 678 N N . GLU A 1 83 ? 10.902 -17.330 -24.897 1.00 56.91 83 GLU A N 1
ATOM 679 C CA . GLU A 1 83 ? 10.706 -18.064 -26.153 1.00 56.91 83 GLU A CA 1
ATOM 680 C C . GLU A 1 83 ? 10.082 -17.189 -27.253 1.00 56.91 83 GLU A C 1
ATOM 682 O O . GLU A 1 83 ? 10.521 -17.250 -28.399 1.00 56.91 83 GLU A O 1
ATOM 687 N N . ARG A 1 84 ? 9.112 -16.323 -26.918 1.00 60.34 84 ARG A N 1
ATOM 688 C CA . ARG A 1 84 ? 8.503 -15.389 -27.884 1.00 60.34 84 ARG A CA 1
ATOM 689 C C . ARG A 1 84 ? 9.476 -14.327 -28.391 1.00 60.34 84 ARG A C 1
ATOM 691 O O . ARG A 1 84 ? 9.461 -14.027 -29.581 1.00 60.34 84 ARG A O 1
ATOM 698 N N . GLU A 1 85 ? 10.294 -13.748 -27.519 1.00 59.00 85 GLU A N 1
ATOM 699 C CA . GLU A 1 85 ? 11.266 -12.727 -27.927 1.00 59.00 85 GLU A CA 1
ATOM 700 C C . GLU A 1 85 ? 12.436 -13.337 -28.716 1.00 59.00 85 GLU A C 1
ATOM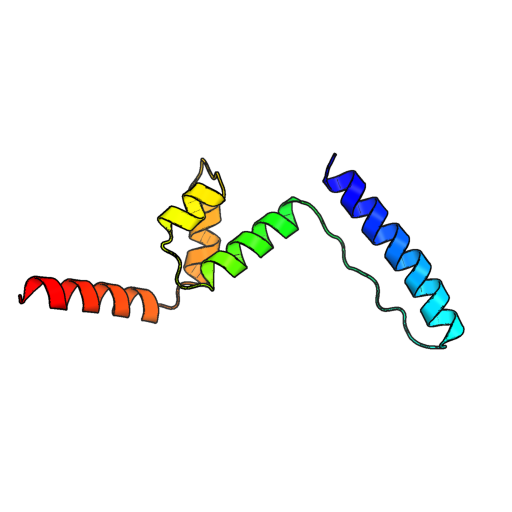 702 O O . GLU A 1 85 ? 12.857 -12.754 -29.712 1.00 59.00 85 GLU A O 1
ATOM 707 N N . ILE A 1 86 ? 12.882 -14.553 -28.369 1.00 59.72 86 ILE A N 1
ATOM 708 C CA . ILE A 1 86 ? 13.852 -15.314 -29.178 1.00 59.72 86 ILE A CA 1
ATOM 709 C C . ILE A 1 86 ? 13.268 -15.615 -30.566 1.00 59.72 86 ILE A C 1
ATOM 711 O O . ILE A 1 86 ? 13.911 -15.330 -31.574 1.00 59.72 86 ILE A O 1
ATOM 715 N N . ALA A 1 87 ? 12.016 -16.079 -30.641 1.00 60.31 87 ALA A N 1
ATOM 716 C CA . ALA A 1 87 ? 11.356 -16.352 -31.918 1.00 60.31 87 ALA A CA 1
ATOM 717 C C . ALA A 1 87 ? 11.201 -15.096 -32.799 1.00 60.31 87 ALA A C 1
ATOM 719 O O . ALA A 1 87 ? 11.283 -15.183 -34.024 1.00 60.31 87 ALA A O 1
ATOM 720 N N . LYS A 1 88 ? 11.004 -13.911 -32.201 1.00 60.06 88 LYS A N 1
ATOM 721 C CA . LYS A 1 88 ? 10.999 -12.63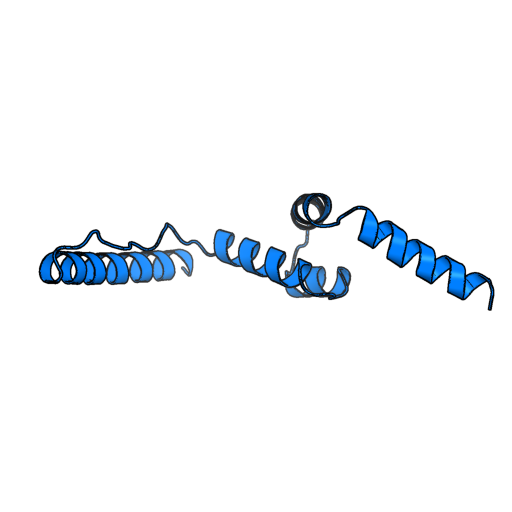7 -32.941 1.00 60.06 88 LYS A CA 1
ATOM 722 C C . LYS A 1 88 ? 12.385 -12.263 -33.471 1.00 60.06 88 LYS A C 1
ATOM 724 O O . LYS A 1 88 ? 12.461 -11.703 -34.559 1.00 60.06 88 LYS A O 1
ATOM 729 N N . MET A 1 89 ? 13.461 -12.563 -32.741 1.00 55.09 89 MET A N 1
ATOM 730 C CA . MET A 1 89 ? 14.833 -12.324 -33.212 1.00 55.09 89 MET A CA 1
ATOM 731 C C . MET A 1 89 ? 15.203 -13.255 -34.376 1.00 55.09 89 MET A C 1
ATOM 733 O O . MET A 1 89 ? 15.795 -12.788 -35.349 1.00 55.09 89 MET A O 1
ATOM 737 N N . ASP A 1 90 ? 14.767 -14.517 -34.343 1.00 53.44 90 ASP A N 1
ATOM 738 C CA . ASP A 1 90 ? 14.993 -15.475 -35.436 1.00 53.44 90 ASP A CA 1
ATOM 739 C C . ASP A 1 90 ? 14.274 -15.068 -36.739 1.00 53.44 90 ASP A C 1
ATOM 741 O O . ASP A 1 90 ? 14.804 -15.264 -37.832 1.00 53.44 90 ASP A O 1
ATOM 745 N N . LEU A 1 91 ? 13.098 -14.432 -36.646 1.00 54.25 91 LEU A N 1
ATOM 746 C CA . LEU A 1 91 ? 12.363 -13.914 -37.811 1.00 54.25 91 LEU A CA 1
ATOM 747 C C . LEU A 1 91 ? 13.059 -12.727 -38.494 1.00 54.25 91 LEU A C 1
ATOM 749 O O . LEU A 1 91 ? 12.914 -12.549 -39.701 1.00 54.25 91 LEU A O 1
ATOM 753 N N . VAL A 1 92 ? 13.820 -11.925 -37.746 1.00 50.03 92 VAL A N 1
ATOM 754 C CA . VAL A 1 92 ? 14.557 -10.769 -38.287 1.00 50.03 92 VAL A CA 1
ATOM 755 C C . VAL A 1 92 ? 15.844 -11.207 -38.992 1.00 50.03 92 VAL A C 1
ATOM 757 O O . VAL A 1 92 ? 16.322 -10.508 -39.876 1.00 50.03 92 VAL A O 1
ATOM 760 N N . GLN A 1 93 ? 16.387 -12.378 -38.649 1.00 48.25 93 GLN A N 1
ATOM 761 C CA . GLN A 1 93 ? 17.637 -12.892 -39.217 1.00 48.25 93 GLN A CA 1
ATOM 762 C C . GLN A 1 93 ? 17.448 -13.660 -40.541 1.00 48.25 93 GLN A C 1
ATOM 764 O O . GLN A 1 93 ? 18.431 -14.001 -41.198 1.00 48.25 93 GLN A O 1
ATOM 769 N N . ILE A 1 94 ? 16.194 -13.929 -40.926 1.00 48.81 94 ILE A N 1
ATOM 770 C CA . ILE A 1 94 ? 15.806 -14.594 -42.185 1.00 48.81 94 ILE A CA 1
ATOM 771 C C . ILE A 1 94 ? 15.353 -13.565 -43.250 1.00 48.81 94 ILE A C 1
ATOM 773 O O . ILE A 1 94 ? 15.064 -13.943 -44.386 1.00 48.81 94 ILE A O 1
ATOM 777 N N . MET A 1 95 ? 15.324 -12.268 -42.914 1.00 40.88 95 MET A N 1
ATOM 778 C CA . MET A 1 95 ? 14.947 -11.175 -43.822 1.00 40.88 95 MET A CA 1
ATOM 779 C C . MET A 1 95 ? 16.153 -10.435 -44.401 1.00 40.88 95 MET A C 1
ATOM 781 O O . MET A 1 95 ? 17.142 -10.234 -43.662 1.00 40.88 95 MET A O 1
#

Sequence (95 aa):
TVNFILRNIVKAYNEEENERAKRERRKPEELPHISAHILRHTACTRMAETDLDMKVVQYVMGHANISVTMEVYNHITDRSRIEREIAKMDLVQIM

Organism: NCBI:txid2838671